Protein AF-A0A1M7UVI5-F1 (afdb_monomer_lite)

Foldseek 3Di:
DVVVVPFAAADPPPRHTWAWDDWADDPPQWIKTWTADPPPRDIDIDIDRHPPPCVVVDPPPD

Structure (mmCIF, N/CA/C/O backbone):
data_AF-A0A1M7UVI5-F1
#
_entry.id   AF-A0A1M7UVI5-F1
#
loop_
_atom_site.group_PDB
_atom_site.id
_atom_site.type_symbol
_atom_site.label_atom_id
_atom_site.label_alt_id
_atom_site.label_comp_id
_atom_site.label_asym_id
_atom_site.label_entity_id
_at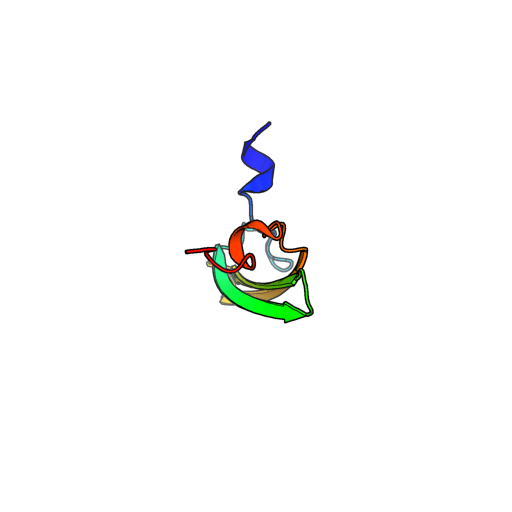om_site.label_seq_id
_atom_site.pdbx_PDB_ins_code
_atom_site.Cartn_x
_atom_site.Cartn_y
_atom_site.Cartn_z
_atom_site.occupancy
_atom_site.B_iso_or_equiv
_atom_site.auth_seq_id
_atom_site.auth_comp_id
_atom_site.auth_asym_id
_atom_site.auth_atom_id
_atom_site.pdbx_PDB_model_num
ATOM 1 N N . MET A 1 1 ? -0.927 20.785 -10.617 1.00 46.66 1 MET A N 1
ATOM 2 C CA . MET A 1 1 ? -1.648 19.682 -9.942 1.00 46.66 1 MET A CA 1
ATOM 3 C C . MET A 1 1 ? -0.619 18.668 -9.444 1.00 46.66 1 MET A C 1
ATOM 5 O O . MET A 1 1 ? -0.493 17.594 -10.013 1.00 46.66 1 MET A O 1
ATOM 9 N N . LEU A 1 2 ? 0.185 19.042 -8.445 1.00 45.75 2 LEU A N 1
ATOM 10 C CA . LEU A 1 2 ? 1.254 18.190 -7.893 1.00 45.75 2 LEU A CA 1
ATOM 11 C C . LEU A 1 2 ? 0.739 17.357 -6.701 1.00 45.75 2 LEU A C 1
ATOM 13 O O . LEU A 1 2 ? 1.314 16.342 -6.322 1.00 45.75 2 LEU A O 1
ATOM 17 N N . ASP A 1 3 ? -0.413 17.753 -6.163 1.00 49.25 3 ASP A N 1
ATOM 18 C CA . ASP A 1 3 ? -0.977 17.273 -4.902 1.00 49.25 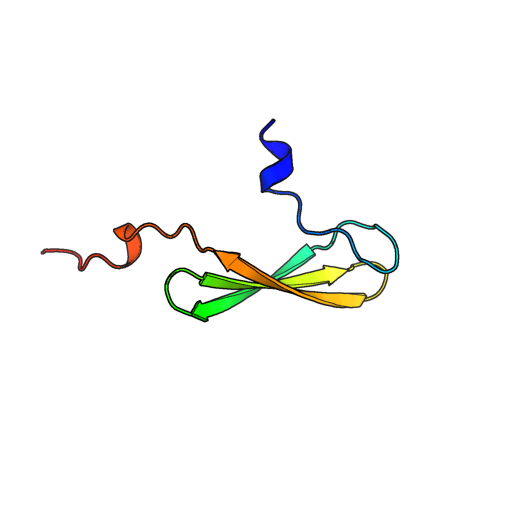3 ASP A CA 1
ATOM 19 C C . ASP A 1 3 ? -1.566 15.861 -4.990 1.00 49.25 3 ASP A C 1
ATOM 21 O O . ASP A 1 3 ? -1.684 15.178 -3.977 1.00 49.25 3 ASP A O 1
ATOM 25 N N . LYS A 1 4 ? -1.899 15.386 -6.198 1.00 50.31 4 LYS A N 1
ATOM 26 C CA . LYS A 1 4 ? -2.455 14.039 -6.404 1.00 50.31 4 LYS A CA 1
ATOM 27 C C . LYS A 1 4 ? -1.418 12.924 -6.267 1.00 50.31 4 LYS A C 1
ATOM 29 O O . LYS A 1 4 ? -1.793 11.823 -5.892 1.00 50.31 4 LYS A O 1
ATOM 34 N N . GLN A 1 5 ? -0.139 13.186 -6.548 1.00 51.72 5 GLN A N 1
ATOM 35 C CA . GLN A 1 5 ? 0.891 12.135 -6.512 1.00 51.72 5 GLN A CA 1
ATOM 36 C C . GLN A 1 5 ? 1.303 11.752 -5.084 1.00 51.72 5 GLN A C 1
ATOM 38 O O . GLN A 1 5 ? 1.734 10.628 -4.851 1.00 51.72 5 GLN A O 1
ATOM 43 N N . ASN A 1 6 ? 1.119 12.658 -4.119 1.00 54.66 6 ASN A N 1
ATOM 44 C CA . ASN A 1 6 ? 1.458 12.417 -2.714 1.00 54.66 6 ASN A CA 1
ATOM 45 C C . ASN A 1 6 ? 0.260 11.957 -1.868 1.00 54.66 6 ASN A C 1
ATOM 47 O O . ASN A 1 6 ? 0.413 11.685 -0.676 1.00 54.66 6 ASN A O 1
ATOM 51 N N . GLN A 1 7 ? -0.941 11.880 -2.451 1.00 65.06 7 GLN A N 1
ATOM 52 C CA . GLN A 1 7 ? -2.117 11.384 -1.745 1.00 65.06 7 GLN A CA 1
ATOM 53 C C . GLN A 1 7 ? -2.169 9.859 -1.841 1.00 65.06 7 GLN A C 1
ATOM 55 O O . GLN A 1 7 ? -2.428 9.289 -2.897 1.00 65.06 7 GLN A O 1
ATOM 60 N N . GLY A 1 8 ? -1.907 9.197 -0.709 1.00 75.38 8 GLY A N 1
ATOM 61 C CA . GLY A 1 8 ? -2.141 7.762 -0.555 1.00 75.38 8 GLY A CA 1
ATOM 62 C C . GLY A 1 8 ? -3.616 7.385 -0.780 1.00 75.38 8 GLY A C 1
ATOM 63 O O . GLY A 1 8 ? -4.485 8.261 -0.831 1.00 75.38 8 GLY A O 1
ATOM 64 N N . PRO A 1 9 ? -3.926 6.083 -0.901 1.00 89.62 9 PRO A N 1
ATOM 65 C CA . PRO A 1 9 ? -5.280 5.615 -1.159 1.00 89.62 9 PRO A CA 1
ATOM 66 C C . PRO A 1 9 ? -6.251 6.029 -0.048 1.00 89.62 9 PRO A C 1
ATOM 68 O O . PRO A 1 9 ? -5.878 6.265 1.106 1.00 89.62 9 PRO A O 1
ATOM 71 N N . GLN A 1 10 ? -7.532 6.088 -0.399 1.00 93.44 10 GLN A N 1
ATOM 72 C CA . GLN A 1 10 ? -8.611 6.266 0.566 1.00 93.44 10 GLN A CA 1
ATOM 73 C C . GLN A 1 10 ? -8.994 4.918 1.179 1.00 93.44 10 GLN A C 1
ATOM 75 O O . GLN A 1 10 ? -9.075 3.897 0.496 1.00 93.44 10 GLN A O 1
ATOM 80 N N . CYS A 1 11 ? -9.274 4.917 2.481 1.00 93.31 11 CYS A N 1
ATOM 81 C CA . CYS A 1 11 ? -9.736 3.730 3.183 1.00 93.31 11 CYS A CA 1
ATOM 82 C C . CYS A 1 11 ? -11.076 3.269 2.605 1.00 93.31 11 CYS A C 1
ATOM 84 O O . CYS A 1 11 ? -12.058 4.006 2.648 1.00 93.31 11 CYS A O 1
ATOM 86 N N . THR A 1 12 ? -11.161 2.013 2.168 1.00 92.31 12 THR A N 1
ATOM 87 C CA . THR A 1 12 ? -12.387 1.441 1.577 1.00 92.31 12 THR A CA 1
ATOM 88 C C . THR A 1 12 ? -13.535 1.294 2.577 1.00 92.31 12 THR A C 1
ATOM 90 O O . THR A 1 12 ? -14.655 0.992 2.187 1.00 92.31 12 THR A O 1
ATOM 93 N N . ALA A 1 13 ? -13.268 1.489 3.872 1.00 94.50 13 ALA A N 1
ATOM 94 C CA . ALA A 1 13 ? -14.276 1.423 4.926 1.00 94.50 13 ALA A CA 1
ATOM 95 C C . ALA A 1 13 ? -14.942 2.772 5.212 1.00 94.50 13 ALA A C 1
ATOM 97 O O . ALA A 1 13 ? -16.142 2.824 5.445 1.00 94.50 13 ALA A O 1
ATOM 98 N N . CYS A 1 14 ? -14.146 3.841 5.278 1.00 95.06 14 CYS A N 1
ATOM 99 C CA . CYS A 1 14 ? -14.581 5.133 5.816 1.00 95.06 14 CYS A CA 1
ATOM 100 C C . CYS A 1 14 ? -14.238 6.327 4.919 1.00 95.06 14 CYS A C 1
ATOM 102 O O . CYS A 1 14 ? -14.526 7.461 5.287 1.00 95.06 14 CYS A O 1
ATOM 104 N N . GLY A 1 15 ? -13.565 6.106 3.787 1.00 92.88 15 GLY A N 1
ATOM 105 C CA . GLY A 1 15 ? -13.139 7.155 2.858 1.00 92.88 15 GLY A CA 1
ATOM 106 C C . GLY A 1 15 ? -11.978 8.029 3.348 1.00 92.88 15 GLY A C 1
ATOM 107 O O . GLY A 1 15 ? -11.439 8.809 2.567 1.00 92.88 15 GLY A O 1
ATOM 108 N N . SER A 1 16 ? -11.546 7.908 4.610 1.00 92.00 16 SER A N 1
ATOM 109 C CA . SER A 1 16 ? -10.435 8.711 5.133 1.00 92.00 16 SER A CA 1
ATOM 110 C C . SER A 1 16 ? -9.117 8.397 4.409 1.00 92.00 16 SER A C 1
ATOM 112 O O . SER A 1 16 ? -8.864 7.223 4.114 1.00 92.00 16 SER A O 1
ATOM 114 N N . PRO A 1 17 ? -8.235 9.392 4.192 1.00 92.19 17 PRO A N 1
ATOM 115 C CA . PRO A 1 17 ? -6.909 9.157 3.626 1.00 92.19 17 PRO A CA 1
ATOM 116 C C . PRO A 1 17 ? -6.107 8.162 4.469 1.00 92.19 17 PRO A C 1
ATOM 118 O O . PRO A 1 17 ? -6.059 8.267 5.701 1.00 92.19 17 PRO A O 1
ATOM 121 N N . MET A 1 18 ? -5.473 7.192 3.815 1.00 93.38 18 MET A N 1
ATOM 122 C CA . MET A 1 18 ? -4.585 6.246 4.483 1.00 93.38 18 MET A CA 1
ATOM 123 C C . MET A 1 18 ? -3.145 6.752 4.489 1.00 93.38 18 MET A C 1
ATOM 125 O O . MET A 1 18 ? -2.712 7.479 3.596 1.00 93.38 18 MET A O 1
ATOM 129 N N . ARG A 1 19 ? -2.389 6.358 5.516 1.00 91.56 19 ARG A N 1
ATOM 130 C CA . ARG A 1 19 ? -0.975 6.713 5.670 1.00 91.56 19 ARG A CA 1
ATOM 131 C C . ARG A 1 19 ? -0.100 5.553 5.236 1.00 91.56 19 ARG A C 1
ATOM 133 O O . ARG A 1 19 ? -0.362 4.422 5.632 1.00 91.56 19 ARG A O 1
ATOM 140 N N . LEU A 1 20 ? 0.940 5.837 4.461 1.00 91.06 20 LEU A N 1
ATOM 141 C CA . LEU A 1 20 ? 1.963 4.851 4.135 1.00 91.06 20 LEU A CA 1
ATOM 142 C C . LEU A 1 20 ? 2.679 4.420 5.421 1.00 91.06 20 LEU A C 1
ATOM 144 O O . LEU A 1 20 ? 3.106 5.271 6.199 1.00 91.06 20 LEU A O 1
ATOM 148 N N . SER A 1 21 ? 2.789 3.114 5.642 1.00 90.31 21 SER A N 1
ATOM 149 C CA . SER A 1 21 ? 3.461 2.544 6.811 1.00 90.31 21 SER A CA 1
ATOM 150 C C . SER A 1 21 ? 4.729 1.782 6.446 1.00 90.31 21 SER A C 1
ATOM 152 O O . SER A 1 21 ? 5.696 1.842 7.194 1.00 90.31 21 SER A O 1
ATOM 154 N N . VAL A 1 22 ? 4.723 1.056 5.323 1.00 90.94 22 VAL A N 1
ATOM 155 C CA . VAL A 1 22 ? 5.851 0.215 4.892 1.00 90.94 22 VAL A CA 1
ATOM 156 C C . VAL A 1 22 ? 5.950 0.236 3.367 1.00 90.94 22 VAL A C 1
ATOM 158 O O . VAL A 1 22 ? 4.920 0.209 2.691 1.00 90.94 22 VAL A O 1
ATOM 161 N N . ILE A 1 23 ? 7.177 0.266 2.846 1.00 89.38 23 ILE A N 1
ATOM 162 C CA . ILE A 1 23 ? 7.505 -0.056 1.453 1.00 89.38 23 ILE A CA 1
ATOM 163 C C . ILE A 1 23 ? 8.419 -1.281 1.481 1.00 89.38 23 ILE A C 1
ATOM 165 O O . ILE A 1 23 ? 9.435 -1.264 2.174 1.00 89.38 23 ILE A O 1
ATOM 169 N N . GLU A 1 24 ? 8.063 -2.322 0.737 1.00 89.38 24 GLU A N 1
ATOM 170 C CA . GLU A 1 24 ? 8.850 -3.549 0.595 1.00 89.38 24 GLU A CA 1
ATOM 171 C C . GLU A 1 24 ? 9.183 -3.775 -0.886 1.00 89.38 24 GLU A C 1
ATOM 173 O O . GLU A 1 24 ? 8.357 -3.462 -1.749 1.00 89.38 24 GLU A O 1
ATOM 178 N N . PRO A 1 25 ? 10.366 -4.318 -1.218 1.00 87.31 25 PRO A N 1
ATOM 179 C CA . PRO A 1 25 ? 10.648 -4.737 -2.585 1.00 87.31 25 PRO A CA 1
ATOM 180 C C . PRO A 1 25 ? 9.676 -5.847 -3.007 1.00 87.31 25 PRO A C 1
ATOM 182 O O . PRO A 1 25 ? 9.317 -6.713 -2.206 1.00 87.31 25 PRO A O 1
ATOM 185 N N . SER A 1 26 ? 9.247 -5.825 -4.267 1.00 84.81 26 SER A N 1
ATOM 186 C CA . SER A 1 26 ? 8.409 -6.871 -4.856 1.00 84.81 26 SER A CA 1
ATOM 187 C C . SER A 1 26 ? 9.110 -7.473 -6.081 1.00 84.81 26 SER A C 1
ATOM 189 O O . SER A 1 26 ? 10.323 -7.684 -6.061 1.00 84.81 26 SER A O 1
ATOM 191 N N . MET A 1 27 ? 8.363 -7.788 -7.139 1.00 80.94 27 MET A N 1
ATOM 192 C CA . MET A 1 27 ? 8.939 -8.148 -8.432 1.00 80.94 27 MET A CA 1
ATOM 193 C C . MET A 1 27 ? 9.730 -6.982 -9.038 1.00 80.94 27 MET A C 1
ATOM 195 O O . MET A 1 27 ? 9.631 -5.835 -8.609 1.00 80.94 27 MET A O 1
ATOM 199 N N . TRP A 1 28 ? 10.546 -7.290 -10.045 1.00 79.75 28 TRP A N 1
ATOM 200 C CA . TRP A 1 28 ? 11.418 -6.318 -10.699 1.00 79.75 28 TRP A CA 1
ATOM 201 C C . TRP A 1 28 ? 10.621 -5.121 -11.222 1.00 79.75 28 TRP A C 1
ATOM 203 O O . TRP A 1 28 ? 9.609 -5.289 -11.900 1.00 79.75 28 TRP A O 1
ATOM 213 N N . GLY A 1 29 ? 11.081 -3.915 -10.883 1.00 80.25 29 GLY A N 1
ATOM 214 C CA . GLY A 1 29 ? 10.385 -2.674 -11.226 1.00 80.25 29 GLY A CA 1
ATOM 215 C C . GLY A 1 29 ? 9.103 -2.432 -10.425 1.00 80.25 29 GLY A C 1
ATOM 216 O O . GLY A 1 29 ? 8.298 -1.599 -10.824 1.00 80.25 29 GLY A O 1
ATOM 217 N N . GLN A 1 30 ? 8.878 -3.141 -9.313 1.00 85.19 30 GLN A N 1
ATOM 218 C CA . GLN A 1 30 ? 7.702 -2.976 -8.460 1.00 85.19 30 GLN A CA 1
ATOM 219 C C . GLN A 1 30 ? 8.074 -2.919 -6.977 1.00 85.19 30 GLN A C 1
ATOM 221 O O . GLN A 1 30 ? 9.011 -3.568 -6.507 1.00 85.19 30 GLN A O 1
ATOM 226 N N . ASP A 1 31 ? 7.280 -2.172 -6.221 1.00 88.06 31 ASP A N 1
ATOM 227 C CA . ASP A 1 31 ? 7.321 -2.154 -4.767 1.00 88.06 31 ASP A CA 1
ATOM 228 C C . ASP A 1 31 ? 5.928 -2.408 -4.179 1.00 88.06 31 ASP A C 1
ATOM 230 O O . ASP A 1 31 ? 4.893 -2.094 -4.770 1.00 88.06 31 ASP A O 1
ATOM 234 N N . LEU A 1 32 ? 5.898 -3.057 -3.019 1.00 90.19 32 LEU A N 1
ATOM 235 C CA . LEU A 1 32 ? 4.687 -3.305 -2.256 1.00 90.19 32 LEU A CA 1
ATOM 236 C C . LEU A 1 32 ? 4.561 -2.225 -1.185 1.00 90.19 32 LEU A C 1
ATOM 238 O O . LEU A 1 32 ? 5.339 -2.179 -0.232 1.00 90.19 32 LEU A O 1
ATOM 242 N N . ARG A 1 33 ? 3.544 -1.371 -1.309 1.00 92.06 33 ARG A N 1
ATOM 243 C CA . ARG A 1 33 ? 3.246 -0.328 -0.324 1.00 92.06 33 ARG A CA 1
ATOM 244 C C . ARG A 1 33 ? 2.106 -0.744 0.577 1.00 92.06 33 ARG A C 1
ATOM 246 O O . ARG A 1 33 ? 0.993 -1.012 0.122 1.00 92.06 33 ARG A O 1
ATOM 253 N N . THR A 1 34 ? 2.378 -0.754 1.873 1.00 93.75 34 THR A N 1
ATOM 254 C CA . THR A 1 34 ? 1.379 -0.978 2.913 1.00 93.75 34 THR A CA 1
ATOM 255 C C . THR A 1 34 ? 0.885 0.365 3.439 1.00 93.75 34 THR A C 1
ATOM 257 O O . THR A 1 34 ? 1.679 1.202 3.867 1.00 93.75 34 THR A O 1
ATOM 260 N N . PHE A 1 35 ? -0.430 0.558 3.445 1.00 93.62 35 PHE A N 1
ATOM 261 C CA . PHE 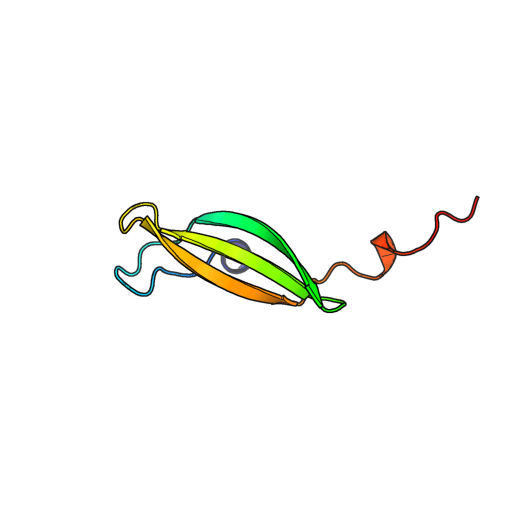A 1 35 ? -1.105 1.736 3.968 1.00 93.62 35 PHE A CA 1
ATOM 262 C C . PHE A 1 35 ? -1.985 1.366 5.156 1.00 93.62 35 PHE A C 1
ATOM 264 O O . PHE A 1 35 ? -2.685 0.354 5.133 1.00 93.62 35 PHE A O 1
ATOM 271 N N . ALA A 1 36 ? -2.006 2.220 6.175 1.00 95.12 36 ALA A N 1
ATOM 272 C CA . ALA A 1 36 ? -2.827 2.063 7.366 1.00 95.12 36 ALA A CA 1
ATOM 273 C C . ALA A 1 36 ? -3.816 3.227 7.511 1.00 95.12 36 ALA A C 1
ATOM 275 O O . ALA A 1 36 ? -3.455 4.404 7.417 1.00 95.12 36 ALA A O 1
ATOM 276 N N . CYS A 1 37 ? -5.084 2.906 7.770 1.00 95.00 37 CYS A N 1
ATOM 277 C CA . CYS A 1 37 ? -6.095 3.905 8.090 1.00 95.00 37 CYS A CA 1
ATOM 278 C C . CYS A 1 37 ? -5.943 4.329 9.560 1.00 95.00 37 CYS A C 1
ATOM 280 O O . CYS A 1 37 ? -6.051 3.476 10.448 1.00 95.00 37 CYS A O 1
ATOM 282 N N . PRO A 1 38 ? -5.764 5.626 9.866 1.00 93.06 38 PRO A N 1
ATOM 283 C CA . PRO A 1 38 ? -5.594 6.071 11.248 1.00 93.06 38 PRO A CA 1
ATOM 284 C C . PRO A 1 38 ? -6.860 5.881 12.098 1.00 93.06 38 PRO A C 1
ATOM 286 O O . PRO A 1 38 ? -6.734 5.695 13.310 1.00 93.06 38 PRO A O 1
ATOM 289 N N . HIS A 1 39 ? -8.043 5.877 11.471 1.00 95.81 39 HIS A N 1
ATOM 290 C CA . HIS A 1 39 ? -9.341 5.741 12.137 1.00 95.81 39 HIS A CA 1
ATOM 291 C C . HIS A 1 39 ? -9.755 4.277 12.297 1.00 95.81 39 HIS A C 1
ATOM 293 O O . HIS A 1 39 ? -9.915 3.797 13.411 1.00 95.81 39 HIS A O 1
ATOM 299 N N . CYS A 1 40 ? -9.877 3.542 11.189 1.00 95.50 40 CYS A N 1
ATOM 300 C CA . CYS A 1 40 ? -10.365 2.161 11.213 1.00 95.50 40 CYS A CA 1
ATOM 301 C C . CYS A 1 40 ? -9.297 1.134 11.597 1.00 95.50 40 CYS A C 1
ATOM 303 O O . CYS A 1 40 ? -9.629 -0.037 11.747 1.00 95.50 40 CYS A O 1
ATOM 305 N N . LYS A 1 41 ? -8.016 1.531 11.640 1.00 93.06 41 LYS A N 1
ATOM 306 C CA . LYS A 1 41 ? -6.857 0.633 11.815 1.00 93.06 41 LYS A CA 1
ATOM 307 C C . LYS A 1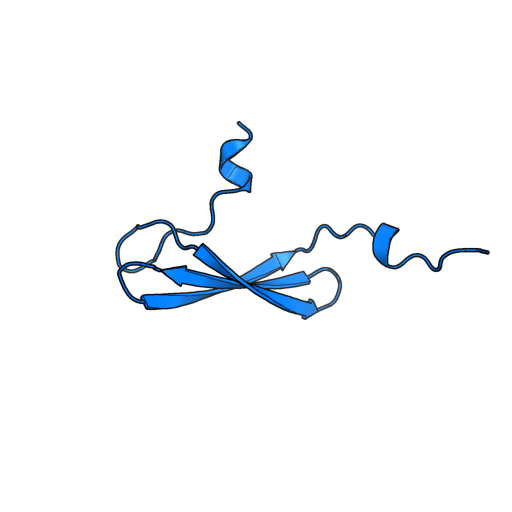 41 ? -6.757 -0.483 10.766 1.00 93.06 41 LYS A C 1
ATOM 309 O O . LYS A 1 41 ? -5.986 -1.421 10.928 1.00 93.06 41 LYS A O 1
ATOM 314 N N . ARG A 1 42 ? -7.506 -0.369 9.663 1.00 94.25 42 ARG A N 1
ATOM 315 C CA . ARG A 1 42 ? -7.403 -1.273 8.515 1.00 94.25 42 ARG A CA 1
ATOM 316 C C . ARG A 1 42 ? -6.093 -1.051 7.781 1.00 94.25 42 ARG A C 1
ATOM 318 O O . ARG A 1 42 ? -5.633 0.086 7.658 1.00 94.25 42 ARG A O 1
ATOM 325 N N . VAL A 1 43 ? -5.567 -2.144 7.253 1.00 94.44 43 VAL A N 1
ATOM 326 C CA . VAL A 1 43 ? -4.351 -2.182 6.450 1.00 94.44 43 VAL A CA 1
ATOM 327 C C . VAL A 1 43 ? -4.721 -2.552 5.018 1.00 94.44 43 VAL A C 1
ATOM 329 O O . VAL A 1 43 ? -5.529 -3.452 4.801 1.00 94.44 43 VAL A O 1
ATOM 332 N N . GLN A 1 44 ? -4.148 -1.845 4.051 1.00 93.19 44 GLN A N 1
ATOM 333 C CA . GLN A 1 44 ? -4.280 -2.118 2.621 1.00 93.19 44 GLN A CA 1
ATOM 334 C C . GLN A 1 44 ? -2.892 -2.212 1.997 1.00 93.19 44 GLN A C 1
ATOM 336 O O . GLN A 1 44 ? -1.989 -1.478 2.391 1.00 93.19 44 GLN A O 1
ATOM 341 N N . ARG A 1 45 ? -2.713 -3.116 1.034 1.00 92.62 45 ARG A N 1
ATOM 342 C CA . ARG A 1 45 ? -1.440 -3.328 0.341 1.00 92.62 45 ARG A CA 1
ATOM 343 C C . ARG A 1 45 ? -1.629 -3.121 -1.150 1.00 92.62 45 ARG A C 1
ATOM 345 O O . ARG A 1 45 ? -2.565 -3.671 -1.724 1.00 92.62 45 ARG A O 1
ATOM 352 N N . HIS A 1 46 ? -0.743 -2.341 -1.750 1.00 89.00 46 HIS A N 1
ATOM 353 C CA . HIS A 1 46 ? -0.781 -2.010 -3.166 1.00 89.00 46 HIS A CA 1
ATOM 354 C C . HIS A 1 46 ? 0.565 -2.334 -3.793 1.00 89.00 46 HIS A C 1
ATOM 356 O O . HIS A 1 46 ? 1.596 -1.882 -3.298 1.00 89.00 46 HIS A O 1
ATOM 362 N N . VAL A 1 47 ? 0.540 -3.102 -4.878 1.00 89.69 47 VAL A N 1
ATOM 363 C CA . VAL A 1 47 ? 1.696 -3.242 -5.763 1.00 89.69 47 VAL A CA 1
ATOM 364 C C . VAL A 1 47 ? 1.742 -1.988 -6.623 1.00 89.69 47 VAL A C 1
ATOM 366 O O . VAL A 1 47 ? 0.756 -1.649 -7.278 1.00 89.69 47 VAL A O 1
ATOM 369 N N . ILE A 1 48 ? 2.857 -1.275 -6.565 1.00 85.88 48 ILE A N 1
ATOM 370 C CA . ILE A 1 48 ? 3.090 -0.044 -7.307 1.00 85.88 48 ILE A CA 1
ATOM 371 C C . ILE A 1 48 ? 4.286 -0.279 -8.217 1.00 85.88 48 ILE A C 1
ATOM 373 O O . ILE A 1 48 ? 5.302 -0.819 -7.785 1.00 85.88 48 ILE A O 1
ATOM 377 N N . GLU A 1 49 ? 4.164 0.122 -9.480 1.00 84.12 49 GLU A N 1
ATOM 378 C CA . GLU A 1 49 ? 5.313 0.175 -10.378 1.00 84.12 49 GLU A CA 1
ATOM 379 C C . GLU A 1 49 ? 6.319 1.183 -9.826 1.00 84.12 49 GLU A C 1
ATOM 381 O O . GLU A 1 49 ? 6.037 2.374 -9.664 1.00 84.12 49 GLU A O 1
ATOM 386 N N . SER A 1 50 ? 7.491 0.675 -9.475 1.00 70.06 50 SER A N 1
ATOM 387 C CA . SER A 1 50 ? 8.564 1.472 -8.930 1.00 70.06 50 SER A CA 1
ATOM 388 C C . SER A 1 50 ? 9.253 2.172 -10.090 1.00 70.06 50 SER A C 1
ATOM 390 O O . SER A 1 50 ? 9.987 1.554 -10.856 1.00 70.06 50 SER A O 1
ATOM 392 N N . THR A 1 51 ? 9.064 3.486 -10.209 1.00 62.59 51 THR A N 1
ATOM 393 C CA . THR A 1 51 ? 9.827 4.327 -11.145 1.00 62.59 51 THR A CA 1
ATOM 394 C C . THR A 1 51 ? 11.257 4.563 -10.660 1.00 62.59 51 THR A C 1
ATOM 396 O O . THR A 1 51 ? 11.845 5.599 -10.976 1.00 62.59 51 THR A O 1
ATOM 399 N N . VAL A 1 52 ? 11.819 3.650 -9.858 1.00 57.53 52 VAL A N 1
ATOM 400 C CA . VAL A 1 52 ? 13.262 3.583 -9.647 1.00 57.53 52 VAL A CA 1
ATOM 401 C C . VAL A 1 52 ? 13.838 3.243 -11.012 1.00 57.53 52 VAL A C 1
ATOM 403 O O . VAL A 1 52 ? 13.973 2.085 -11.393 1.00 57.53 52 VAL A O 1
ATOM 406 N N . THR A 1 53 ? 14.086 4.289 -11.795 1.00 48.03 53 THR A N 1
ATOM 407 C CA . THR A 1 53 ? 14.862 4.210 -13.016 1.00 48.03 53 THR A CA 1
ATOM 408 C C . THR A 1 53 ? 16.155 3.482 -12.676 1.00 48.03 53 THR A C 1
ATOM 410 O O . THR A 1 53 ? 16.697 3.627 -11.575 1.00 48.03 53 THR A O 1
ATOM 413 N N . GLU A 1 54 ? 16.649 2.697 -13.627 1.00 50.53 54 GLU A N 1
ATOM 414 C CA . GLU A 1 54 ? 17.888 1.909 -13.568 1.00 50.53 54 GLU A CA 1
ATOM 415 C C . GLU A 1 54 ? 19.109 2.661 -12.986 1.00 50.53 54 GLU A C 1
ATOM 417 O O . GLU A 1 54 ? 20.095 2.040 -12.605 1.00 50.53 54 GLU A O 1
ATOM 422 N N . ALA A 1 55 ? 19.029 3.987 -12.833 1.00 52.22 55 ALA A N 1
ATOM 423 C CA . ALA A 1 55 ? 19.967 4.862 -12.137 1.00 52.22 55 ALA A CA 1
ATOM 424 C C . ALA A 1 55 ? 20.382 4.413 -10.719 1.00 52.22 55 ALA A C 1
ATOM 426 O O . ALA A 1 55 ? 21.481 4.755 -10.295 1.00 52.22 55 ALA A O 1
ATOM 427 N N . TRP A 1 56 ? 19.558 3.658 -9.981 1.00 53.22 56 TRP A N 1
ATOM 428 C CA . TRP A 1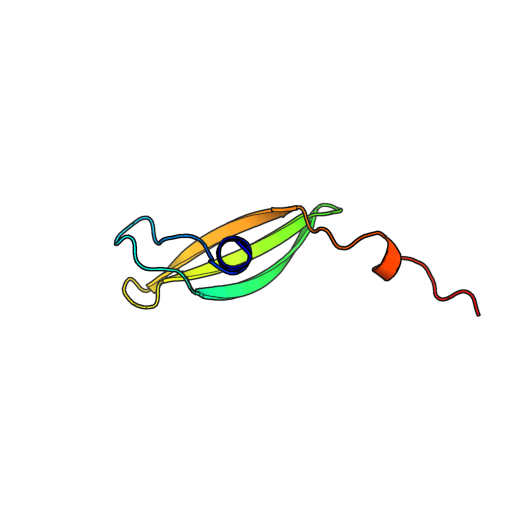 56 ? 19.960 3.105 -8.671 1.00 53.22 56 TRP A CA 1
ATOM 429 C C . TRP A 1 56 ? 20.606 1.714 -8.752 1.00 53.22 56 TRP A C 1
ATOM 431 O O . TRP A 1 56 ? 21.229 1.283 -7.785 1.00 53.22 56 TRP A O 1
ATOM 441 N N . VAL A 1 57 ? 20.448 1.013 -9.880 1.00 54.41 57 VAL A N 1
ATOM 442 C CA . VAL A 1 57 ? 20.962 -0.352 -10.107 1.00 54.41 57 VAL A CA 1
ATOM 443 C C . VAL A 1 57 ? 22.260 -0.336 -10.922 1.00 54.41 57 VAL A C 1
ATOM 445 O O . VAL A 1 57 ? 22.997 -1.321 -10.911 1.00 54.41 57 VAL A O 1
ATOM 448 N N . ALA A 1 58 ? 22.580 0.776 -11.593 1.00 57.78 58 ALA A N 1
ATOM 449 C CA . ALA A 1 58 ? 23.863 0.948 -12.260 1.00 57.78 58 ALA A CA 1
ATOM 450 C C . ALA A 1 58 ? 25.010 0.729 -11.250 1.00 57.78 58 ALA A C 1
ATOM 452 O O . ALA A 1 58 ? 25.060 1.419 -10.222 1.00 57.78 58 ALA A O 1
ATOM 453 N N . PRO A 1 59 ? 25.941 -0.212 -11.505 1.00 58.00 59 PRO A N 1
ATOM 454 C CA . PRO A 1 59 ? 27.182 -0.273 -10.754 1.00 58.00 59 PRO A CA 1
ATOM 455 C C . PRO A 1 59 ? 27.833 1.107 -10.824 1.00 58.0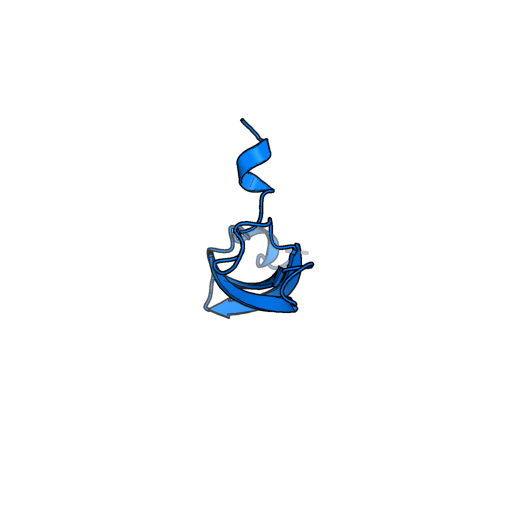0 59 PRO A C 1
ATOM 457 O O . PRO A 1 59 ? 27.887 1.713 -11.893 1.00 58.00 59 PRO A O 1
ATOM 460 N N . ARG A 1 60 ? 28.325 1.618 -9.692 1.00 61.62 60 ARG A N 1
ATOM 461 C CA . ARG A 1 60 ? 29.271 2.733 -9.728 1.00 61.62 60 ARG A CA 1
ATOM 462 C C . ARG A 1 60 ? 30.481 2.254 -10.526 1.00 61.62 60 ARG A C 1
ATOM 464 O O . ARG A 1 60 ? 31.289 1.499 -9.988 1.00 61.62 60 ARG A O 1
ATOM 471 N N . GLU A 1 61 ? 30.566 2.636 -11.795 1.00 62.12 61 GLU A N 1
ATOM 472 C CA . GLU A 1 61 ? 31.815 2.531 -12.537 1.00 62.12 61 GLU A CA 1
ATOM 473 C C . GLU A 1 61 ? 32.830 3.416 -11.803 1.00 62.12 61 GLU A C 1
ATOM 475 O O . GLU A 1 61 ? 32.564 4.591 -11.530 1.00 62.12 61 GLU A O 1
ATOM 480 N N . GLN A 1 62 ? 33.903 2.774 -11.338 1.00 50.03 62 GLN A N 1
ATOM 481 C CA . GLN A 1 62 ? 35.027 3.399 -10.642 1.00 50.03 62 GLN A CA 1
ATOM 482 C C . GLN A 1 62 ? 35.965 4.058 -11.645 1.00 50.03 62 GLN A C 1
ATOM 484 O O . GLN A 1 62 ? 36.185 3.445 -12.714 1.00 50.03 62 GLN A O 1
#

pLDDT: mean 78.95, std 17.32, range [45.75, 95.81]

Secondary structure (DSSP, 8-state):
--TTTT-PPBPTTT-PBPEEEEEEE-STTEEEEEEE-TTT--EEEEEEE----GGGTS----

Sequence (62 aa):
MLDKQNQGPQCTACGSPMRLSVIEPSMWGQDLRTFACPHCKRVQRHVIESTVTEAWVAPREQ

Organism: NCBI:txid1437360

Radius of gyration: 14.83 Å; chains: 1; bounding box: 50×28×26 Å